Protein AF-A0A2E4I5N5-F1 (afdb_monomer)

Radius of gyration: 21.48 Å; Cα contacts (8 Å, |Δi|>4): 59; chains: 1; bounding box: 47×33×56 Å

Mean predicted aligned error: 6.02 Å

pLDDT: mean 91.2, std 10.08, range [50.03, 98.44]

Sequence (92 aa):
GETGFLIDPHTAVGTAAARKLDSMENRPVVCLATADPSKFRASVEKATGQQPTIPDRLLSILAMEEHYDILECDLSKIQTYIRRHSRRLSNQ

Foldseek 3Di:
DVVPDQAAPQLVVQVVVVVPPPDQVPNDDDGDRPDDNQVVQVVSCVVPVDGDDDPPVCPVVVPDDDDDDDFDPDPVRVVVVCLVPDPVNVVD

Solvent-accessible surface area (backbone atoms only — not comparable to full-atom values): 6102 Å² total; per-r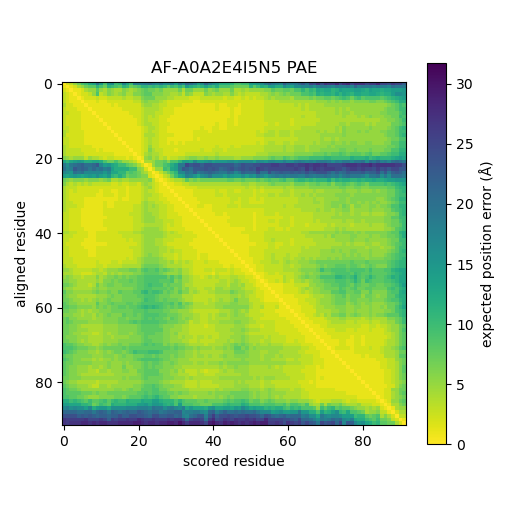esidue (Å²): 111,100,81,70,75,83,62,20,75,69,29,47,51,46,46,55,56,59,74,67,55,91,80,49,90,93,54,93,82,84,66,72,71,82,58,63,32,47,84,42,32,70,63,39,24,73,75,66,75,46,74,54,72,72,61,73,90,50,54,64,65,74,70,51,87,84,87,81,83,90,73,70,103,40,71,69,60,49,52,51,53,51,46,74,72,30,80,80,56,69,79,110

Secondary structure (DSSP, 8-state):
-TT-----HHHHHHHHHHHT-TT-TT--------S-GGGGHHHHHHHHS--PPPPHHHHHHHTSPP------S-HHHHHHHHHHH-TTTTT-

Nearest PDB structures (foldseek):
  1vb3-assembly1_A  TM=8.118E-01  e=7.651E-02  Escherichia coli

Structure (mmCIF, N/CA/C/O backbone):
data_AF-A0A2E4I5N5-F1
#
_entry.id   AF-A0A2E4I5N5-F1
#
loop_
_atom_site.group_PDB
_atom_site.id
_atom_site.type_symbol
_atom_site.label_atom_id
_atom_site.label_alt_id
_atom_site.label_comp_id
_atom_site.label_asym_id
_atom_site.label_entity_id
_atom_site.label_seq_id
_atom_site.pdbx_PDB_ins_code
_atom_site.Cartn_x
_atom_site.Cartn_y
_atom_site.Cartn_z
_atom_site.occupancy
_atom_site.B_iso_or_equiv
_atom_site.auth_seq_id
_atom_site.auth_comp_id
_atom_site.auth_asym_id
_atom_site.auth_atom_id
_atom_site.pdbx_PDB_model_num
ATOM 1 N N . GLY A 1 1 ? 7.102 -9.316 -18.057 1.00 63.44 1 GLY A N 1
ATOM 2 C CA . GLY A 1 1 ? 7.984 -8.160 -18.324 1.00 63.44 1 GLY A CA 1
ATOM 3 C C . GLY A 1 1 ? 9.426 -8.620 -18.411 1.00 63.44 1 GLY A C 1
ATOM 4 O O . GLY A 1 1 ? 9.673 -9.790 -18.154 1.00 63.44 1 GLY A O 1
ATOM 5 N N . GLU A 1 2 ? 10.348 -7.718 -18.748 1.00 80.75 2 GLU A N 1
ATOM 6 C CA . GLU A 1 2 ? 11.776 -7.993 -19.025 1.00 80.75 2 GLU A CA 1
ATOM 7 C C . GLU A 1 2 ? 12.482 -8.867 -17.969 1.00 80.75 2 GLU A C 1
ATOM 9 O O . GLU A 1 2 ? 13.301 -9.704 -18.323 1.00 80.75 2 GLU A O 1
ATOM 14 N N . THR A 1 3 ? 12.146 -8.712 -16.683 1.00 89.94 3 THR A N 1
ATOM 15 C CA . THR A 1 3 ? 12.790 -9.434 -15.567 1.00 89.94 3 THR A CA 1
ATOM 16 C C . THR A 1 3 ? 11.976 -10.610 -15.023 1.00 89.94 3 THR A C 1
ATOM 18 O O . THR A 1 3 ? 12.446 -11.323 -14.144 1.00 89.94 3 THR A O 1
ATOM 21 N N . GLY A 1 4 ? 10.723 -10.777 -15.462 1.00 88.19 4 GLY A N 1
ATOM 22 C CA . GLY A 1 4 ? 9.775 -11.723 -14.857 1.00 88.19 4 GLY A CA 1
ATOM 23 C C . GLY A 1 4 ? 9.330 -11.388 -13.421 1.00 88.19 4 GLY A C 1
ATOM 24 O O . GLY A 1 4 ? 8.494 -12.102 -12.877 1.00 88.19 4 GLY A O 1
ATOM 25 N N . PHE A 1 5 ? 9.836 -10.310 -12.811 1.00 91.50 5 PHE A N 1
ATOM 26 C CA . PHE A 1 5 ? 9.514 -9.942 -11.431 1.00 91.50 5 PHE A CA 1
ATOM 27 C C . PHE A 1 5 ? 8.205 -9.144 -11.356 1.00 91.50 5 PHE A C 1
ATOM 29 O O . PHE A 1 5 ? 8.050 -8.131 -12.044 1.00 91.50 5 PHE A O 1
ATOM 36 N N . LEU A 1 6 ? 7.267 -9.599 -10.523 1.00 94.44 6 LEU A N 1
ATOM 37 C CA . LEU A 1 6 ? 5.983 -8.937 -10.304 1.00 94.44 6 LEU A CA 1
ATOM 38 C C . LEU A 1 6 ? 6.100 -7.959 -9.132 1.00 94.44 6 LEU A C 1
ATOM 40 O O . LEU A 1 6 ? 6.523 -8.342 -8.045 1.00 94.44 6 LEU A O 1
ATOM 44 N N . ILE A 1 7 ? 5.721 -6.701 -9.352 1.00 95.94 7 ILE A N 1
ATOM 45 C CA . ILE A 1 7 ? 5.865 -5.624 -8.367 1.00 95.94 7 ILE A CA 1
ATOM 46 C C . ILE A 1 7 ? 4.533 -4.937 -8.094 1.00 95.94 7 ILE A C 1
ATOM 48 O O . ILE A 1 7 ? 3.651 -4.892 -8.952 1.00 95.94 7 ILE A O 1
ATOM 52 N N . ASP A 1 8 ? 4.395 -4.391 -6.890 1.00 97.12 8 ASP A N 1
ATOM 53 C CA . ASP A 1 8 ? 3.228 -3.613 -6.506 1.00 97.12 8 ASP A CA 1
ATOM 54 C C . ASP A 1 8 ? 3.241 -2.203 -7.158 1.00 97.12 8 ASP A C 1
ATOM 56 O O . ASP A 1 8 ? 4.291 -1.743 -7.626 1.00 97.12 8 ASP A O 1
ATOM 60 N N . PRO A 1 9 ? 2.104 -1.480 -7.177 1.00 97.56 9 PRO A N 1
ATOM 61 C CA . PRO A 1 9 ? 2.022 -0.145 -7.773 1.00 97.56 9 PRO A CA 1
ATOM 62 C C . PRO A 1 9 ? 3.033 0.878 -7.223 1.00 97.56 9 PRO A C 1
ATOM 64 O O . PRO A 1 9 ? 3.534 1.705 -7.981 1.00 97.56 9 PRO A O 1
ATOM 67 N N . HIS A 1 10 ? 3.372 0.829 -5.934 1.00 98.19 10 HIS A N 1
ATOM 68 C CA . HIS A 1 10 ? 4.319 1.751 -5.299 1.00 98.19 10 HIS A CA 1
ATOM 69 C C . HIS A 1 10 ? 5.748 1.476 -5.775 1.00 98.19 10 HIS A C 1
ATOM 71 O O . HIS A 1 10 ? 6.462 2.399 -6.177 1.00 98.19 10 HIS A O 1
ATOM 77 N N . THR A 1 11 ? 6.144 0.201 -5.820 1.00 97.56 11 THR A N 1
ATOM 78 C CA . THR A 1 11 ? 7.429 -0.217 -6.397 1.00 97.56 11 THR A CA 1
ATOM 79 C C . THR A 1 11 ? 7.519 0.145 -7.885 1.00 97.56 11 THR A C 1
ATOM 81 O O . THR A 1 11 ? 8.574 0.589 -8.350 1.00 97.56 11 THR A O 1
ATOM 84 N N . ALA A 1 12 ? 6.416 0.022 -8.634 1.00 96.88 12 ALA A N 1
ATOM 85 C CA . ALA A 1 12 ? 6.342 0.414 -10.043 1.00 96.88 12 ALA A CA 1
ATOM 86 C C . ALA A 1 12 ? 6.571 1.920 -10.249 1.00 96.88 12 ALA A C 1
ATOM 88 O O . ALA A 1 12 ? 7.300 2.311 -11.159 1.00 96.88 12 ALA A O 1
ATOM 89 N N . VAL A 1 13 ? 6.022 2.774 -9.378 1.00 97.62 13 VAL A N 1
ATOM 90 C CA . VAL A 1 13 ? 6.283 4.224 -9.407 1.00 97.62 13 VAL A CA 1
ATOM 91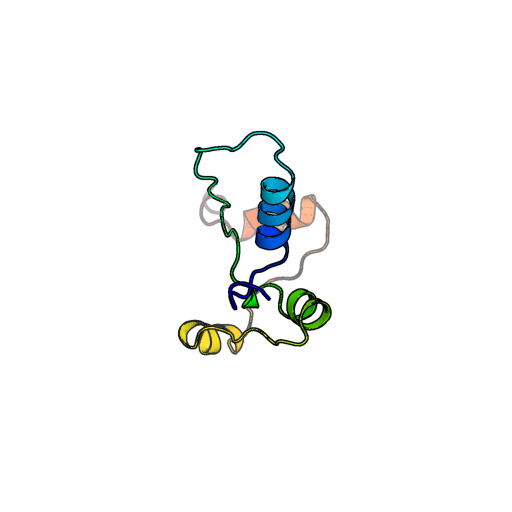 C C . VAL A 1 13 ? 7.766 4.519 -9.171 1.00 97.62 13 VAL A C 1
ATOM 93 O O . VAL A 1 13 ? 8.371 5.262 -9.945 1.00 97.62 13 VAL A O 1
ATOM 96 N N . GLY A 1 14 ? 8.375 3.908 -8.149 1.00 96.19 14 GLY A N 1
ATOM 97 C CA . GLY A 1 14 ? 9.796 4.102 -7.842 1.00 96.19 14 GLY A CA 1
ATOM 98 C C . GLY A 1 14 ? 10.722 3.661 -8.981 1.00 96.19 14 GLY A C 1
ATOM 99 O O . GLY A 1 14 ? 11.634 4.395 -9.362 1.00 96.19 14 GLY A O 1
ATOM 100 N N . THR A 1 15 ? 10.454 2.497 -9.579 1.00 94.69 15 THR A N 1
ATOM 101 C CA . THR A 1 15 ? 11.228 1.983 -10.724 1.00 94.69 15 THR A CA 1
ATOM 102 C C . THR A 1 15 ? 11.014 2.799 -11.996 1.00 94.69 15 THR A C 1
ATOM 104 O O . THR A 1 15 ? 11.9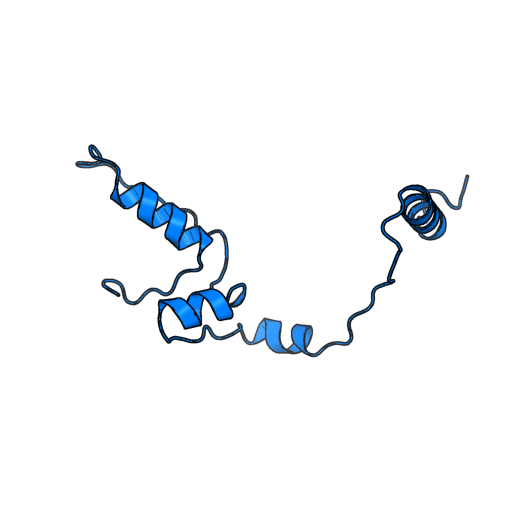76 3.054 -12.720 1.00 94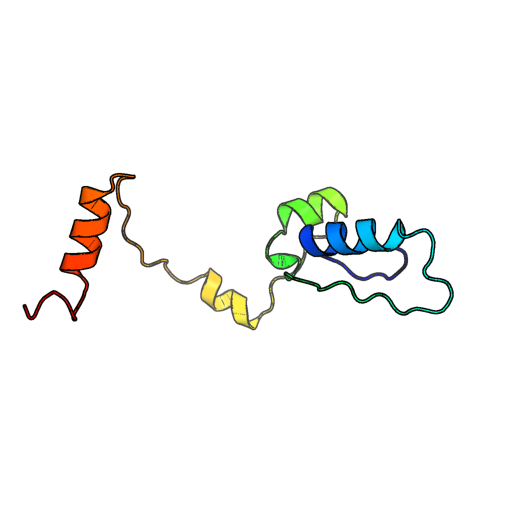.69 15 THR A O 1
ATOM 107 N N . ALA A 1 16 ? 9.794 3.269 -12.266 1.00 94.75 16 ALA A N 1
ATOM 108 C CA . ALA A 1 16 ? 9.521 4.143 -13.404 1.00 94.75 16 ALA A CA 1
ATOM 109 C C . ALA A 1 16 ? 10.230 5.500 -13.277 1.00 94.75 16 ALA A C 1
ATOM 111 O O . ALA A 1 16 ? 10.759 6.002 -14.267 1.00 94.75 16 ALA A O 1
ATOM 112 N N . ALA A 1 17 ? 10.272 6.083 -12.074 1.00 94.75 17 ALA A N 1
ATOM 113 C CA . ALA A 1 17 ? 11.023 7.309 -11.815 1.00 94.75 17 ALA A CA 1
ATOM 114 C C . ALA A 1 17 ? 12.535 7.090 -11.992 1.00 94.75 17 ALA A C 1
ATOM 116 O O . ALA A 1 17 ? 13.185 7.873 -12.678 1.00 94.75 17 ALA A O 1
ATOM 117 N N . ALA A 1 18 ? 13.077 5.991 -11.454 1.00 92.94 18 ALA A N 1
ATOM 118 C CA . ALA A 1 18 ? 14.488 5.636 -11.601 1.00 92.94 18 ALA A CA 1
ATOM 119 C C . ALA A 1 18 ? 14.915 5.455 -13.068 1.00 92.94 18 ALA A C 1
ATOM 121 O O . ALA A 1 18 ? 15.983 5.922 -13.454 1.00 92.94 18 ALA A O 1
ATOM 122 N N . ARG A 1 19 ? 14.066 4.835 -13.902 1.00 90.25 19 ARG A N 1
ATOM 123 C CA . ARG A 1 19 ? 14.322 4.636 -15.342 1.00 90.25 19 ARG A CA 1
ATOM 124 C C . ARG A 1 19 ? 14.390 5.941 -16.149 1.00 90.25 19 ARG A C 1
ATOM 126 O O . ARG A 1 19 ? 14.906 5.918 -17.257 1.00 90.25 19 ARG A O 1
ATOM 133 N N . LYS A 1 20 ? 13.873 7.056 -15.622 1.00 92.19 20 LYS A N 1
ATOM 134 C CA . LYS A 1 20 ? 13.889 8.380 -16.273 1.00 92.19 20 LYS A CA 1
ATOM 135 C C . LYS A 1 20 ? 15.078 9.255 -15.856 1.00 92.19 20 LYS A C 1
ATOM 137 O O . LYS A 1 20 ? 15.122 10.424 -16.220 1.00 92.19 20 LYS A O 1
ATOM 142 N N . LEU A 1 21 ? 16.001 8.747 -15.039 1.00 89.44 21 LEU A N 1
ATOM 143 C CA . LEU A 1 21 ? 17.161 9.521 -14.599 1.00 89.44 21 LEU A CA 1
ATOM 144 C C . LEU A 1 21 ? 18.219 9.556 -15.716 1.00 89.44 21 LEU A C 1
ATOM 146 O O . LEU A 1 21 ? 18.879 8.555 -15.972 1.00 89.44 21 LEU A O 1
ATOM 150 N N . ASP A 1 22 ? 18.403 10.725 -16.335 1.00 70.38 22 ASP A N 1
ATOM 151 C CA . ASP A 1 22 ? 19.248 10.942 -17.527 1.00 70.38 22 ASP A CA 1
ATOM 152 C C . ASP A 1 22 ? 20.775 10.798 -17.307 1.00 70.38 22 ASP A C 1
ATOM 154 O O . ASP A 1 22 ? 21.544 10.912 -18.256 1.00 70.38 22 ASP A O 1
ATOM 158 N N . SER A 1 23 ? 21.270 10.566 -16.081 1.00 64.44 23 SER A N 1
ATOM 159 C CA . SER A 1 23 ? 22.721 10.606 -15.786 1.00 64.44 23 SER A CA 1
ATOM 160 C C . SER A 1 23 ? 23.195 9.615 -14.715 1.00 64.44 23 SER A C 1
ATOM 162 O O . SER A 1 23 ? 23.808 9.974 -13.704 1.00 64.44 23 SER A O 1
ATOM 164 N N . MET A 1 24 ? 22.929 8.329 -14.933 1.00 62.41 24 MET A N 1
ATOM 165 C CA . MET A 1 24 ? 23.372 7.250 -14.036 1.00 62.41 24 MET A CA 1
ATOM 166 C C . MET A 1 24 ? 24.461 6.348 -14.626 1.00 62.41 24 MET A C 1
ATOM 168 O O . MET A 1 24 ? 24.689 5.271 -14.078 1.00 62.41 24 MET A O 1
ATOM 172 N N . GLU A 1 25 ? 25.164 6.766 -15.688 1.00 67.00 25 GLU A N 1
ATOM 173 C CA . GLU A 1 25 ? 26.326 6.014 -16.184 1.00 67.00 25 GLU A CA 1
ATOM 174 C C . GLU A 1 25 ? 27.289 5.727 -15.018 1.00 67.00 25 GLU A C 1
ATOM 176 O O . GLU A 1 25 ? 27.860 6.630 -14.407 1.00 67.00 25 GLU A O 1
ATOM 181 N N . ASN A 1 26 ? 27.402 4.439 -14.678 1.00 74.44 26 ASN A N 1
ATOM 182 C CA . ASN A 1 26 ? 28.209 3.868 -13.595 1.00 74.44 26 ASN A CA 1
ATOM 183 C C . ASN A 1 26 ? 27.735 4.081 -12.139 1.00 74.44 26 ASN A C 1
ATOM 185 O O . ASN A 1 26 ? 28.526 3.856 -11.221 1.00 74.44 26 ASN A O 1
ATOM 189 N N . ARG A 1 27 ? 26.466 4.436 -11.873 1.00 87.31 27 ARG A N 1
ATOM 190 C CA . ARG A 1 27 ? 25.916 4.472 -10.496 1.00 87.31 27 ARG A CA 1
ATOM 191 C C . ARG A 1 27 ? 24.769 3.474 -10.294 1.00 87.31 27 ARG A C 1
ATOM 193 O O . ARG A 1 27 ? 23.775 3.556 -11.013 1.00 87.31 27 ARG A O 1
ATOM 200 N N . PRO A 1 28 ? 24.848 2.565 -9.301 1.00 90.81 28 PRO A N 1
ATOM 201 C CA . PRO A 1 28 ? 23.732 1.681 -8.994 1.00 90.81 28 PRO A CA 1
ATOM 202 C C . PRO A 1 28 ? 22.562 2.485 -8.413 1.00 90.81 28 PRO A C 1
ATOM 204 O O . PRO A 1 28 ? 22.742 3.301 -7.508 1.00 90.81 28 PRO A O 1
ATOM 207 N N . VAL A 1 29 ? 21.354 2.222 -8.910 1.00 92.25 29 VAL A N 1
ATOM 208 C CA . VAL A 1 29 ? 20.109 2.782 -8.370 1.00 92.25 29 VAL A CA 1
ATOM 209 C C . VAL A 1 29 ? 19.370 1.690 -7.608 1.00 92.25 29 VAL A C 1
ATOM 211 O O . VAL A 1 29 ? 19.135 0.605 -8.138 1.00 92.25 29 VAL A O 1
ATOM 214 N N . VAL A 1 30 ? 18.985 1.984 -6.367 1.00 93.94 30 VAL A N 1
ATOM 215 C CA . VAL A 1 30 ? 18.203 1.076 -5.521 1.00 93.94 30 VAL A CA 1
ATOM 216 C C . VAL A 1 30 ? 16.798 1.645 -5.358 1.00 93.94 30 VAL A C 1
ATOM 218 O O . VAL A 1 30 ? 16.615 2.702 -4.757 1.00 93.94 30 VAL A O 1
ATOM 221 N N . CYS A 1 31 ? 15.797 0.936 -5.881 1.00 95.06 31 CYS A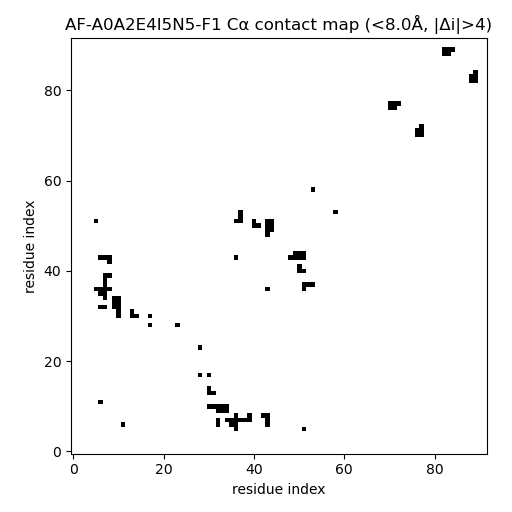 N 1
ATOM 222 C CA . CYS A 1 31 ? 14.389 1.242 -5.641 1.00 95.06 31 CYS A CA 1
ATOM 223 C C . CYS A 1 31 ? 13.883 0.414 -4.457 1.00 95.06 31 CYS A C 1
ATOM 225 O O . CYS A 1 31 ? 13.987 -0.811 -4.470 1.00 95.06 31 CYS A O 1
ATOM 227 N N . LEU A 1 32 ? 13.311 1.070 -3.447 1.00 97.62 32 LEU A N 1
ATOM 228 C CA . LEU A 1 32 ? 12.707 0.373 -2.313 1.00 97.62 32 LEU A CA 1
ATOM 229 C C . LEU A 1 32 ? 11.379 -0.258 -2.736 1.00 97.62 32 LEU A C 1
ATOM 231 O O . LEU A 1 32 ? 10.458 0.451 -3.142 1.00 97.62 32 LEU A O 1
ATOM 235 N N . ALA A 1 33 ? 11.280 -1.581 -2.605 1.00 97.00 33 ALA A N 1
ATOM 236 C CA . ALA A 1 33 ? 10.019 -2.291 -2.758 1.00 97.00 33 ALA A CA 1
ATOM 237 C C . ALA A 1 33 ? 9.213 -2.166 -1.460 1.00 97.00 33 ALA A C 1
ATOM 239 O O . ALA A 1 33 ? 9.486 -2.853 -0.475 1.00 97.00 33 ALA A O 1
ATOM 240 N N . THR A 1 34 ? 8.279 -1.219 -1.419 1.00 97.06 34 THR A N 1
ATOM 241 C CA . THR A 1 34 ? 7.607 -0.825 -0.169 1.00 97.06 34 THR A CA 1
ATOM 242 C C . THR A 1 34 ? 6.441 -1.734 0.203 1.00 97.06 34 THR A C 1
ATOM 244 O O . THR A 1 34 ? 6.009 -1.736 1.360 1.00 97.06 34 THR A O 1
ATOM 247 N N . ALA A 1 35 ? 5.935 -2.525 -0.742 1.00 96.25 35 ALA A N 1
ATOM 248 C CA . ALA A 1 35 ? 4.873 -3.480 -0.494 1.00 96.25 35 ALA A CA 1
ATOM 249 C C . ALA A 1 35 ? 5.020 -4.752 -1.335 1.00 96.25 35 ALA A C 1
ATOM 251 O O . ALA A 1 35 ? 5.605 -4.770 -2.413 1.00 96.25 35 ALA A O 1
ATOM 252 N N . ASP A 1 36 ? 4.435 -5.829 -0.819 1.00 94.94 36 ASP A N 1
ATOM 253 C CA . ASP A 1 36 ? 4.224 -7.058 -1.573 1.00 94.94 36 ASP A CA 1
ATOM 254 C C . ASP A 1 36 ? 3.044 -6.871 -2.556 1.00 94.94 36 ASP A C 1
ATOM 256 O O . ASP A 1 36 ? 2.031 -6.271 -2.165 1.00 94.94 36 ASP A O 1
ATOM 260 N N . PRO A 1 37 ? 3.118 -7.376 -3.804 1.00 95.94 37 PRO A N 1
ATOM 261 C CA . PRO A 1 37 ? 2.050 -7.222 -4.797 1.00 95.94 37 PRO A CA 1
ATOM 262 C C . PRO A 1 37 ? 0.703 -7.813 -4.352 1.00 95.94 37 PRO A C 1
ATOM 264 O O . PRO A 1 37 ? -0.343 -7.317 -4.780 1.00 95.94 37 PRO A O 1
ATOM 267 N N . SER A 1 38 ? 0.686 -8.810 -3.456 1.00 94.12 38 SER A N 1
ATOM 268 C CA . SER A 1 38 ? -0.552 -9.391 -2.911 1.00 94.12 38 SER A CA 1
ATOM 269 C C . SER A 1 38 ? -1.407 -8.390 -2.131 1.00 94.12 38 SER A C 1
ATOM 271 O O . SER A 1 38 ? -2.629 -8.537 -2.088 1.00 94.12 38 SER A O 1
ATOM 273 N N . LYS A 1 39 ? -0.812 -7.309 -1.607 1.00 93.94 39 LYS A N 1
ATOM 274 C CA . LYS A 1 39 ? -1.555 -6.215 -0.960 1.00 93.94 39 LYS A CA 1
ATOM 275 C C . LYS A 1 39 ? -2.393 -5.390 -1.942 1.00 93.94 39 LYS A C 1
ATOM 277 O O . LYS A 1 39 ? -3.336 -4.728 -1.524 1.00 93.94 39 LYS A O 1
ATOM 282 N N . PHE A 1 40 ? -2.069 -5.435 -3.236 1.00 95.75 40 PHE A N 1
ATOM 283 C CA . PHE A 1 40 ? -2.700 -4.630 -4.288 1.00 95.75 40 PHE A CA 1
ATOM 284 C C . PHE A 1 40 ? -3.155 -5.489 -5.476 1.00 95.75 40 PHE A C 1
ATOM 286 O O . PHE A 1 40 ? -3.068 -5.060 -6.628 1.00 95.75 40 PHE A O 1
ATOM 293 N N . ARG A 1 41 ? -3.665 -6.699 -5.188 1.00 94.19 41 ARG A N 1
ATOM 294 C CA . ARG A 1 41 ? -4.106 -7.711 -6.170 1.00 94.19 41 ARG A CA 1
ATOM 295 C C . ARG A 1 41 ? -4.864 -7.129 -7.361 1.00 94.19 41 ARG A C 1
ATOM 297 O O . ARG A 1 41 ? -4.460 -7.362 -8.490 1.00 94.19 41 ARG A O 1
ATOM 304 N N . ALA A 1 42 ? -5.912 -6.340 -7.114 1.00 94.94 42 ALA A N 1
ATOM 305 C CA . ALA A 1 42 ? -6.747 -5.784 -8.180 1.00 94.94 42 ALA A CA 1
ATOM 306 C C . ALA A 1 42 ? -5.955 -4.883 -9.145 1.00 94.94 42 ALA A C 1
ATOM 308 O O . ALA A 1 42 ? -6.115 -4.978 -10.361 1.00 94.94 42 ALA A O 1
ATOM 309 N N . SER A 1 43 ? -5.071 -4.032 -8.616 1.00 96.50 43 SER A N 1
ATOM 310 C CA . SER A 1 43 ? -4.228 -3.151 -9.430 1.00 96.50 43 SER A CA 1
ATOM 311 C C . SER A 1 43 ? -3.209 -3.942 -10.248 1.00 96.50 43 SER A C 1
ATOM 313 O O . SER A 1 43 ? -3.001 -3.643 -11.423 1.00 96.50 43 SER A O 1
ATOM 315 N N . VAL A 1 44 ? -2.594 -4.960 -9.641 1.00 96.25 44 VAL A N 1
ATOM 316 C CA . VAL A 1 44 ? -1.599 -5.810 -10.307 1.00 96.25 44 VAL A CA 1
ATOM 317 C C . VAL A 1 44 ? -2.249 -6.663 -11.398 1.00 96.25 44 VAL A C 1
ATOM 319 O O . VAL A 1 44 ? -1.755 -6.689 -12.525 1.00 96.25 44 VAL A O 1
ATOM 322 N N . GLU A 1 45 ? -3.388 -7.289 -11.108 1.00 96.06 45 GLU A N 1
ATOM 323 C CA . GLU A 1 45 ? -4.147 -8.112 -12.054 1.00 96.06 45 GLU A CA 1
ATOM 324 C C . GLU A 1 45 ? -4.628 -7.285 -13.248 1.00 96.06 45 GLU A C 1
ATOM 326 O O . GLU A 1 45 ? -4.415 -7.675 -14.393 1.00 96.06 45 GLU A O 1
ATOM 331 N N . LYS A 1 46 ? -5.152 -6.076 -13.008 1.00 97.00 46 LYS A N 1
ATOM 332 C CA . LYS A 1 46 ? -5.545 -5.153 -14.082 1.00 97.00 46 LYS A CA 1
ATOM 333 C C . LYS A 1 46 ? -4.376 -4.770 -14.997 1.00 97.00 46 LYS A C 1
ATOM 335 O O . LYS A 1 46 ? -4.571 -4.634 -16.201 1.00 97.00 46 LYS A O 1
ATOM 340 N N . ALA A 1 47 ? -3.186 -4.546 -14.439 1.00 95.69 47 ALA A N 1
ATOM 341 C CA . ALA A 1 47 ? -2.027 -4.080 -15.202 1.00 95.69 47 ALA A CA 1
ATOM 342 C C . ALA A 1 47 ? -1.273 -5.207 -15.925 1.00 95.69 47 ALA A C 1
ATOM 344 O O . ALA A 1 47 ? -0.619 -4.955 -16.935 1.00 95.69 47 ALA A O 1
ATOM 345 N N . THR A 1 48 ? -1.322 -6.432 -15.396 1.00 94.81 48 THR A N 1
ATOM 346 C CA . THR A 1 48 ? -0.433 -7.526 -15.826 1.00 94.81 48 THR A CA 1
ATOM 347 C C . THR A 1 48 ? -1.162 -8.788 -16.278 1.00 94.81 48 THR A C 1
ATOM 349 O O . THR A 1 48 ? -0.530 -9.663 -16.866 1.00 94.81 48 THR A O 1
ATOM 352 N N . GLY A 1 49 ? -2.459 -8.918 -15.985 1.00 95.50 49 GLY A N 1
ATOM 353 C CA . GLY A 1 49 ? -3.223 -10.159 -16.139 1.00 95.50 49 GLY A CA 1
ATOM 354 C C . GLY A 1 49 ? -2.829 -11.263 -15.149 1.00 95.50 49 GLY A C 1
ATOM 355 O O . GLY A 1 49 ? -3.381 -12.357 -15.211 1.00 95.50 49 GLY A O 1
ATOM 356 N N . GLN A 1 50 ? -1.874 -11.007 -14.248 1.00 93.88 50 GLN A N 1
ATOM 357 C CA . GLN A 1 50 ? -1.415 -11.967 -13.250 1.00 93.88 50 GLN A CA 1
ATOM 358 C C . GLN A 1 50 ? -2.028 -11.650 -11.895 1.00 93.88 50 GLN A C 1
ATOM 360 O O . GLN A 1 50 ? -2.014 -10.503 -11.451 1.00 93.88 50 GLN A O 1
ATOM 365 N N . GLN A 1 51 ? -2.510 -12.684 -11.214 1.00 92.81 51 GLN A N 1
ATOM 366 C CA . GLN A 1 51 ? -3.045 -12.556 -9.870 1.00 92.81 51 GLN A CA 1
ATOM 367 C C . GLN A 1 51 ? -1.966 -12.937 -8.843 1.00 92.81 51 GLN A C 1
ATOM 369 O O . GLN A 1 51 ? -1.587 -14.108 -8.774 1.00 92.81 51 GLN A O 1
ATOM 374 N N . PRO A 1 52 ? -1.458 -11.985 -8.035 1.00 92.25 52 PRO A N 1
ATOM 375 C CA . PRO A 1 52 ? -0.480 -12.299 -7.002 1.00 92.25 52 PRO A CA 1
ATOM 376 C C . PRO A 1 52 ? -1.056 -13.266 -5.965 1.00 92.25 52 PRO A C 1
ATOM 378 O O . PRO A 1 52 ? -2.174 -13.075 -5.469 1.00 92.25 52 PRO A O 1
ATOM 381 N N . THR A 1 53 ? -0.272 -14.279 -5.609 1.00 91.12 53 THR A N 1
ATOM 382 C CA . THR A 1 53 ? -0.601 -15.230 -4.545 1.00 91.12 53 THR A CA 1
ATOM 383 C C . THR A 1 53 ? -0.333 -14.620 -3.177 1.00 91.12 53 THR A C 1
ATOM 385 O O . THR A 1 53 ? 0.636 -13.886 -2.989 1.00 91.12 53 THR A O 1
ATOM 388 N N . ILE A 1 54 ? -1.178 -14.947 -2.205 1.00 89.88 54 ILE A N 1
ATOM 389 C CA . ILE A 1 54 ? -0.972 -14.561 -0.809 1.00 89.88 54 ILE A CA 1
ATOM 390 C C . ILE A 1 54 ? -0.033 -15.594 -0.166 1.00 89.88 54 ILE A C 1
ATOM 392 O O . ILE A 1 54 ? -0.258 -16.785 -0.367 1.00 89.88 54 ILE A O 1
ATOM 396 N N . PRO A 1 55 ? 0.995 -15.184 0.601 1.00 87.94 55 PRO A N 1
ATOM 397 C CA . PRO A 1 55 ? 1.855 -16.127 1.313 1.00 87.94 55 PRO A CA 1
ATOM 398 C C . PRO A 1 55 ? 1.060 -17.050 2.247 1.00 87.94 55 PRO A C 1
ATOM 400 O O . PRO A 1 55 ? 0.264 -16.558 3.047 1.00 87.94 55 PRO A O 1
ATOM 403 N N . ASP A 1 56 ? 1.344 -18.357 2.229 1.00 91.06 56 ASP A N 1
ATOM 404 C CA . ASP A 1 56 ? 0.596 -19.378 2.988 1.00 91.06 56 ASP A CA 1
ATOM 405 C C . ASP A 1 56 ? 0.430 -19.041 4.475 1.00 91.06 56 ASP A C 1
ATOM 407 O O . ASP A 1 56 ? -0.645 -19.198 5.053 1.00 91.06 56 ASP A O 1
ATOM 411 N N . ARG A 1 57 ? 1.477 -18.480 5.091 1.00 90.94 57 ARG A N 1
ATOM 412 C CA . ARG A 1 57 ? 1.476 -18.059 6.503 1.00 90.94 57 ARG A CA 1
ATOM 413 C C . ARG A 1 57 ? 0.438 -16.981 6.8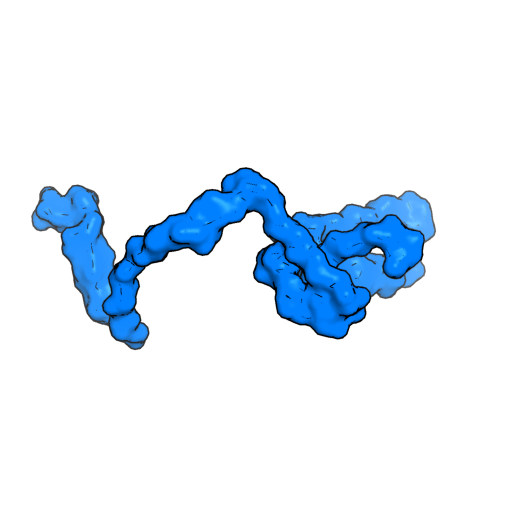49 1.00 90.94 57 ARG A C 1
ATOM 415 O O . ARG A 1 57 ? 0.187 -16.755 8.026 1.00 90.94 57 ARG A O 1
ATOM 422 N N . LEU A 1 58 ? -0.089 -16.265 5.854 1.00 91.94 58 LEU A N 1
ATOM 423 C CA . LEU A 1 58 ? -1.106 -15.223 6.026 1.00 91.94 58 LEU A CA 1
ATOM 424 C C . LEU A 1 58 ? -2.520 -15.726 5.719 1.00 91.94 58 LEU A C 1
ATOM 426 O O . LEU A 1 58 ? -3.478 -15.057 6.098 1.00 91.94 58 LEU A O 1
ATOM 430 N N . LEU A 1 59 ? -2.668 -16.889 5.071 1.00 91.50 59 LEU A N 1
ATOM 431 C CA . LEU A 1 59 ? -3.978 -17.416 4.676 1.00 91.50 59 LEU A CA 1
ATOM 432 C C . LEU A 1 59 ? -4.884 -17.664 5.883 1.00 91.50 59 LEU A C 1
ATOM 434 O O . LEU A 1 59 ? -6.071 -17.357 5.823 1.00 91.50 59 LEU A O 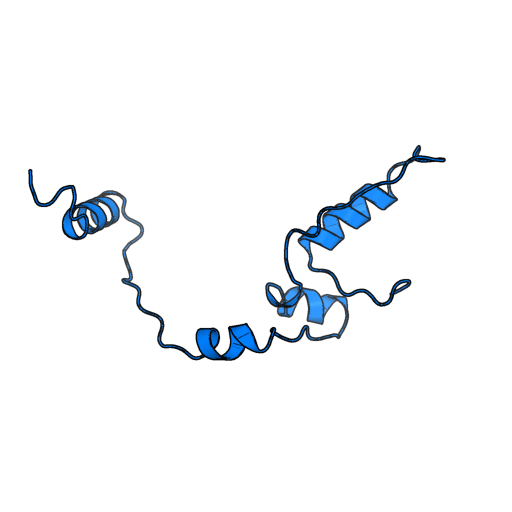1
ATOM 438 N N . SER A 1 60 ? -4.325 -18.169 6.987 1.00 92.56 60 SER A N 1
ATOM 439 C CA . SER A 1 60 ? -5.096 -18.415 8.207 1.00 92.56 60 SER A CA 1
ATOM 440 C C . SER A 1 60 ? -5.635 -17.124 8.817 1.00 92.56 60 SER A C 1
ATOM 442 O O . SER A 1 60 ? -6.804 -17.081 9.176 1.00 92.56 60 SER A O 1
ATOM 444 N N . ILE A 1 61 ? -4.821 -16.064 8.880 1.00 93.06 61 ILE A N 1
ATOM 445 C CA . ILE A 1 61 ? -5.201 -14.770 9.471 1.00 93.06 61 ILE A CA 1
ATOM 446 C C . ILE A 1 61 ? -6.327 -14.109 8.670 1.00 93.06 61 ILE A C 1
ATOM 448 O O . ILE A 1 61 ? -7.238 -13.540 9.259 1.00 93.06 61 ILE A O 1
ATOM 452 N N . LEU A 1 62 ? -6.300 -14.217 7.339 1.00 90.50 62 LEU A N 1
ATOM 453 C CA . LEU A 1 62 ? -7.336 -13.644 6.470 1.00 90.50 62 LEU A CA 1
ATOM 454 C C . LEU A 1 62 ? -8.699 -14.338 6.584 1.00 90.50 62 LEU A C 1
ATOM 456 O O . LEU A 1 62 ? -9.695 -13.781 6.136 1.00 90.50 62 LEU A O 1
ATOM 460 N N . ALA A 1 63 ? -8.742 -15.547 7.145 1.00 93.19 63 ALA A N 1
ATOM 461 C CA . ALA A 1 63 ? -9.976 -16.287 7.389 1.00 93.19 63 ALA A CA 1
ATOM 462 C C . ALA A 1 63 ? -10.522 -16.100 8.818 1.00 93.19 63 ALA A C 1
ATOM 464 O O . ALA A 1 63 ? -11.584 -16.635 9.131 1.00 93.19 63 ALA A O 1
ATOM 465 N N . MET A 1 64 ? -9.796 -15.399 9.697 1.00 96.38 64 MET A N 1
ATOM 466 C CA . MET A 1 64 ? -10.232 -15.158 11.075 1.00 96.38 64 MET A CA 1
ATOM 467 C C . MET A 1 64 ? -11.345 -14.109 11.125 1.00 96.38 64 MET A C 1
ATOM 469 O O . MET A 1 64 ? -11.428 -13.229 10.271 1.00 96.38 64 MET A O 1
ATOM 473 N N . GLU A 1 65 ? -12.184 -14.191 12.157 1.00 97.25 65 GLU A N 1
ATOM 474 C CA . GLU A 1 65 ? -13.174 -13.156 12.445 1.00 97.25 65 GLU A CA 1
ATOM 475 C C . GLU A 1 65 ? -12.472 -11.840 12.807 1.00 97.25 65 GLU A C 1
ATOM 477 O O . GLU A 1 65 ? -11.560 -11.801 13.638 1.00 97.25 65 GLU A O 1
ATOM 482 N N . GLU A 1 66 ? -12.888 -10.753 12.162 1.00 97.06 66 GLU A N 1
ATOM 483 C CA . GLU A 1 66 ? -12.388 -9.424 12.481 1.00 97.06 66 GLU A CA 1
ATOM 484 C C . GLU A 1 66 ? -13.074 -8.894 13.747 1.00 97.06 66 GLU A C 1
ATOM 486 O O . GLU A 1 66 ? -14.299 -8.840 13.833 1.00 97.06 66 GLU A O 1
ATOM 491 N N . HIS A 1 67 ? -12.282 -8.442 14.720 1.00 96.81 67 HIS A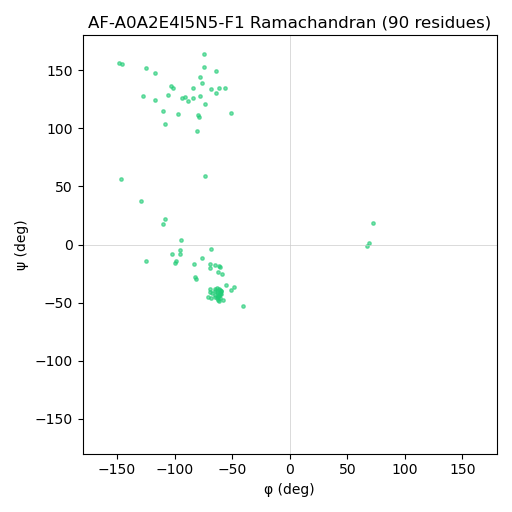 N 1
ATOM 492 C CA . HIS A 1 67 ? -12.786 -7.813 15.939 1.00 96.81 67 HIS A CA 1
ATOM 493 C C . HIS A 1 67 ? -12.487 -6.313 15.914 1.00 96.81 67 HIS A C 1
ATOM 495 O O . HIS A 1 67 ? -11.351 -5.890 16.142 1.00 96.81 67 HIS A O 1
ATOM 501 N N . TYR A 1 68 ? -13.509 -5.507 15.645 1.00 96.75 68 TYR A N 1
ATOM 502 C CA . TYR A 1 68 ? -13.430 -4.049 15.658 1.00 96.75 68 TYR A CA 1
ATOM 503 C C . TYR A 1 68 ? -14.768 -3.435 16.081 1.00 96.75 68 TYR A C 1
ATOM 505 O O . TYR A 1 68 ? -15.823 -4.041 15.917 1.00 96.75 68 TYR A O 1
ATOM 513 N N . ASP A 1 69 ? -14.717 -2.208 16.598 1.00 97.12 69 ASP A N 1
ATOM 514 C CA . ASP A 1 69 ? -15.903 -1.403 16.879 1.00 97.12 69 ASP A CA 1
ATOM 515 C C . ASP A 1 69 ? -16.079 -0.336 15.795 1.00 97.12 69 ASP A C 1
ATOM 517 O O . ASP A 1 69 ? -15.124 0.342 15.406 1.00 97.12 69 ASP A O 1
ATOM 521 N N . ILE A 1 70 ? -17.314 -0.153 15.327 1.00 97.56 70 ILE A N 1
ATOM 522 C CA . ILE A 1 70 ? -17.659 0.898 14.366 1.00 97.56 70 ILE A CA 1
ATOM 523 C C . ILE A 1 70 ? -18.006 2.171 15.136 1.00 97.56 70 ILE A C 1
ATOM 525 O O . ILE A 1 70 ? -18.913 2.178 15.969 1.00 97.56 70 ILE A O 1
ATOM 529 N N . LEU A 1 71 ? -17.305 3.262 14.831 1.00 97.50 71 LEU A N 1
ATOM 530 C CA . LEU A 1 71 ? -17.539 4.576 15.423 1.00 97.50 71 LEU A CA 1
ATOM 531 C C . LEU A 1 71 ? -17.973 5.570 14.353 1.00 97.50 71 LEU A C 1
ATOM 533 O O . LEU A 1 71 ? -17.529 5.515 13.207 1.00 97.50 71 LEU A O 1
ATOM 537 N N . GLU A 1 72 ? -18.812 6.521 14.749 1.00 97.44 72 GLU A N 1
ATOM 538 C CA . GLU A 1 72 ? -19.089 7.683 13.912 1.00 97.44 72 GLU A CA 1
ATOM 539 C C . GLU A 1 72 ? -17.823 8.526 13.728 1.00 97.44 72 GLU A C 1
ATOM 541 O O . GLU A 1 72 ? -16.979 8.611 14.625 1.00 97.44 72 GLU A O 1
ATOM 546 N N . CYS A 1 73 ? -17.722 9.19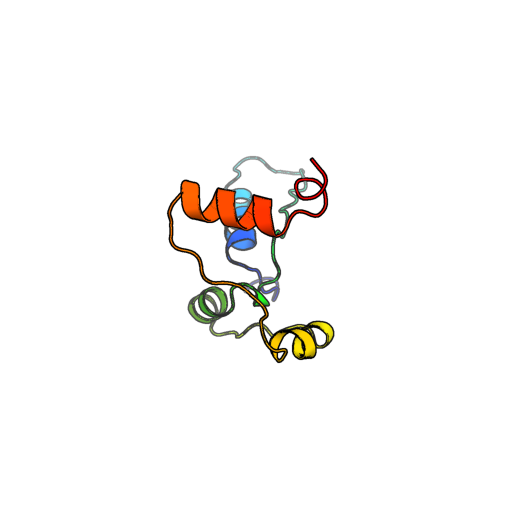7 12.579 1.00 97.69 73 CYS A N 1
ATOM 547 C CA . CYS A 1 73 ? -16.655 10.149 12.276 1.00 97.69 73 CYS A CA 1
ATOM 548 C C . CYS A 1 73 ? -16.847 11.465 13.058 1.00 97.69 73 CYS A C 1
ATOM 550 O O . CYS A 1 73 ? -16.990 12.542 12.483 1.00 97.69 73 CYS A O 1
ATOM 552 N N . ASP A 1 74 ? -16.871 11.361 14.384 1.00 98.44 74 ASP A N 1
ATOM 553 C CA . ASP A 1 74 ? -17.035 12.450 15.335 1.00 98.44 74 ASP A CA 1
ATOM 554 C C . ASP A 1 74 ? -15.902 12.411 16.365 1.00 98.44 74 ASP A C 1
ATOM 556 O O . ASP A 1 74 ? -15.639 11.393 17.015 1.00 98.44 74 ASP A O 1
ATOM 560 N N . LEU A 1 75 ? -15.228 13.549 16.530 1.00 98.12 75 LEU A N 1
ATOM 561 C CA . LEU A 1 75 ? -14.058 13.657 17.395 1.00 98.12 75 LEU A CA 1
ATOM 562 C C . LEU A 1 75 ? -14.382 13.319 18.857 1.00 98.12 75 LEU A C 1
ATOM 564 O O . LEU A 1 75 ? -13.598 12.640 19.522 1.00 98.12 75 LEU A O 1
ATOM 568 N N . SER A 1 76 ? -15.524 13.782 19.363 1.00 97.94 76 SER A N 1
ATOM 569 C CA . SER A 1 76 ? -15.913 13.589 20.759 1.00 97.94 76 SER A CA 1
ATOM 570 C C . SER A 1 76 ? -16.231 12.121 21.045 1.00 97.94 76 SER A C 1
ATOM 572 O O . SER A 1 76 ? -15.786 11.570 22.059 1.00 97.94 76 SER A O 1
ATOM 574 N N . LYS A 1 77 ? -16.920 11.447 20.114 1.00 97.81 77 LYS A N 1
ATOM 575 C CA . LYS A 1 77 ? -17.225 10.010 20.190 1.00 97.81 77 LYS A CA 1
ATOM 576 C C . LYS A 1 77 ? -15.954 9.163 20.169 1.00 97.81 77 LYS A C 1
ATOM 578 O O . LYS A 1 77 ? -15.791 8.309 21.042 1.00 97.81 77 LYS A O 1
ATOM 583 N N . ILE A 1 78 ? -15.014 9.452 19.265 1.00 97.50 78 ILE A N 1
ATOM 584 C CA . ILE A 1 78 ? -13.719 8.751 19.193 1.00 97.50 78 ILE A CA 1
ATOM 585 C C . ILE A 1 78 ? -12.921 8.941 20.488 1.00 97.50 78 ILE A C 1
ATOM 587 O O . ILE A 1 78 ? -12.454 7.969 21.084 1.00 97.50 78 ILE A O 1
ATOM 591 N N . GLN A 1 79 ? -12.791 10.178 20.976 1.00 96.94 79 GLN A N 1
ATOM 592 C CA . GLN A 1 79 ? -12.053 10.443 22.212 1.00 96.94 79 GLN A CA 1
ATOM 593 C C . GLN A 1 79 ? -12.690 9.756 23.426 1.00 96.94 79 GLN A C 1
ATOM 595 O O . GLN A 1 79 ? -11.980 9.203 24.265 1.00 96.94 79 GLN A O 1
ATOM 600 N N . THR A 1 80 ? -14.020 9.774 23.526 1.00 96.56 80 THR A N 1
ATOM 601 C CA . THR A 1 80 ? -14.760 9.106 24.606 1.00 96.56 80 THR A CA 1
ATOM 602 C C . THR A 1 80 ? -14.539 7.598 24.572 1.00 96.56 80 THR A C 1
ATOM 604 O O . THR A 1 80 ? -14.231 7.003 25.606 1.00 96.56 80 THR A O 1
ATOM 607 N N . TYR A 1 81 ? -14.611 6.991 23.384 1.00 96.69 81 TYR A N 1
ATOM 608 C CA . TYR A 1 81 ? -14.310 5.577 23.195 1.00 96.69 81 TYR A CA 1
ATOM 609 C C . TYR A 1 81 ? -12.878 5.248 23.651 1.00 96.69 81 TYR A C 1
ATOM 611 O O . TYR A 1 81 ? -12.691 4.326 24.443 1.00 96.69 81 TYR A O 1
ATOM 619 N N . ILE A 1 82 ? -11.870 6.030 23.248 1.00 95.88 82 ILE A N 1
ATOM 620 C CA . ILE A 1 82 ? -10.472 5.809 23.664 1.00 95.88 82 ILE A CA 1
ATOM 621 C C . ILE A 1 82 ? -10.320 5.905 25.187 1.00 95.88 82 ILE A C 1
ATOM 623 O O . ILE A 1 82 ? -9.690 5.039 25.794 1.00 95.88 82 ILE A O 1
ATOM 627 N N . ARG A 1 83 ? -10.906 6.930 25.825 1.00 95.88 83 ARG A N 1
ATOM 628 C CA . ARG A 1 83 ? -10.842 7.094 27.289 1.00 95.88 83 ARG A CA 1
ATOM 629 C C . ARG A 1 83 ? -11.454 5.896 28.014 1.00 95.88 83 ARG A C 1
ATOM 631 O O . ARG A 1 83 ? -10.841 5.400 28.952 1.00 95.88 83 ARG A O 1
ATOM 638 N N . ARG A 1 84 ? -12.598 5.391 27.537 1.00 95.31 84 ARG A N 1
ATOM 639 C CA . ARG A 1 84 ? -13.298 4.238 28.127 1.00 95.31 84 ARG A CA 1
ATOM 640 C C . ARG A 1 84 ? -12.487 2.937 28.075 1.00 95.31 84 ARG A C 1
ATOM 642 O O . ARG A 1 84 ? -12.560 2.158 29.016 1.00 95.31 84 ARG A O 1
ATOM 649 N N . HIS A 1 85 ? -11.728 2.692 27.004 1.00 95.12 85 HIS A N 1
ATOM 650 C CA . HIS A 1 85 ? -10.955 1.445 26.834 1.00 95.12 85 HIS A CA 1
ATOM 651 C C . HIS A 1 85 ? -9.492 1.563 27.285 1.00 95.12 85 HIS A C 1
ATOM 653 O O . HIS A 1 85 ? -8.766 0.567 27.343 1.00 95.12 85 HIS A O 1
ATOM 659 N N . SER A 1 86 ? -9.034 2.770 27.619 1.00 94.75 86 SER A N 1
ATOM 660 C CA . SER A 1 86 ? -7.676 2.996 28.097 1.00 94.75 86 SER A CA 1
ATOM 661 C C . SER A 1 86 ? -7.541 2.628 29.572 1.00 94.75 86 SER A C 1
ATOM 663 O O . SER A 1 86 ? -7.989 3.358 30.454 1.00 94.75 86 SER A O 1
ATOM 665 N N . ARG A 1 87 ? -6.792 1.555 29.849 1.00 91.31 87 ARG A N 1
ATOM 666 C CA . ARG A 1 87 ? -6.411 1.155 31.219 1.00 91.31 87 ARG A CA 1
ATOM 667 C C . ARG A 1 87 ? -5.588 2.218 31.960 1.00 91.31 87 ARG A C 1
ATOM 669 O O . ARG A 1 87 ? -5.479 2.174 33.178 1.00 91.31 87 ARG A O 1
ATOM 676 N N . ARG A 1 88 ? -4.978 3.161 31.230 1.00 88.81 88 ARG A N 1
ATOM 677 C CA . ARG A 1 88 ? -4.201 4.269 31.806 1.00 88.81 88 ARG A CA 1
ATOM 678 C C . ARG A 1 88 ? -5.091 5.419 32.284 1.00 88.81 88 ARG A C 1
ATOM 680 O O . ARG A 1 88 ? -4.696 6.131 33.197 1.00 88.81 88 ARG A O 1
ATOM 687 N N . LEU A 1 89 ? -6.247 5.619 31.652 1.00 74.94 89 LEU A N 1
ATOM 688 C CA . LEU A 1 89 ? -7.146 6.745 31.928 1.00 74.94 89 LEU A CA 1
ATOM 689 C C . LEU A 1 89 ? -8.315 6.355 32.841 1.00 74.94 89 LEU A C 1
ATOM 691 O O . LEU A 1 89 ? -8.945 7.235 33.407 1.00 74.94 89 LEU A O 1
ATOM 695 N N . SER A 1 90 ? -8.583 5.058 33.010 1.00 62.84 90 SER A N 1
ATOM 696 C CA . SER A 1 90 ? -9.620 4.537 33.909 1.00 62.84 90 SER A CA 1
ATOM 697 C C . SER A 1 90 ? -9.249 4.565 35.400 1.00 62.84 90 SER A C 1
ATOM 699 O O . SER A 1 90 ? -10.116 4.326 36.232 1.00 62.84 90 SER A O 1
ATOM 701 N N . ASN A 1 91 ? -7.975 4.815 35.735 1.00 55.66 91 ASN A N 1
ATOM 702 C CA . ASN A 1 91 ? -7.447 4.852 37.109 1.00 55.66 91 ASN A CA 1
ATOM 703 C C . ASN A 1 91 ? -7.109 6.284 37.584 1.00 55.66 91 ASN A C 1
ATOM 705 O O . ASN A 1 91 ? -6.270 6.449 38.472 1.00 55.66 91 ASN A O 1
ATOM 709 N N . GLN A 1 92 ? -7.705 7.306 36.965 1.00 50.03 92 GLN A N 1
ATOM 710 C CA . GLN A 1 92 ? -7.628 8.703 37.406 1.00 50.03 92 GLN A CA 1
ATOM 711 C C . GLN A 1 92 ? -8.993 9.198 37.862 1.00 50.03 92 GLN A C 1
ATOM 713 O O . GLN A 1 92 ? -9.993 8.812 37.217 1.00 50.03 92 GLN A O 1
#